Protein AF-A0A970YIA7-F1 (afdb_monomer)

Secondary structure (DSSP, 8-state):
-HHHHHHHHHHHHHHHHTT----HHHHHHHHHHHHHHHHHHHHTGGGS-STTHHHHHHHHHHHHHHHHHHHHHHHH-GGGHHHHHHHHHHHHHHHHHHHHHHH----TTHHHHHHHHHHHHHHHHHHHHHGGG-

Radius of gyration: 15.16 Å; Cα contacts (8 Å, |Δi|>4): 182; chains: 1; bounding box: 43×22×48 Å

Foldseek 3Di:
DVVLVVLVVVLVVVCVVVVVVDCVLLVVLLVVLLVVLQVLLCVFLVPQPDPCSVVSSVVSSSLSSQLSSLRSVCVVPVLSVLSNLLSVLQSVLVSLVRCCPRVVDDDPCSVVSSCVSNPSSVVSSVVSVVSVVD

Sequence (134 aa):
ALNHVAYWVAFLLLVPVLGLGRWVLPAFALLVWLAVGAYVWRITAGASGGPMRWPALVYTLLLAGTAGLGLGLALSVRALAPLALGGALFFVSDGLIAGRLFRGLHHPYLNDFIWLAYGPAQMLIVYGLTILLR

pLDDT: mean 93.18, std 6.24, range [64.75, 98.56]

Structure (mmCIF, N/CA/C/O backbone):
data_AF-A0A970YIA7-F1
#
_entry.id   AF-A0A970YIA7-F1
#
loop_
_atom_site.group_PDB
_atom_site.id
_atom_site.type_symbol
_atom_site.label_atom_id
_atom_site.label_alt_id
_atom_site.label_comp_id
_atom_site.label_asym_id
_atom_site.label_entity_id
_atom_site.label_seq_id
_atom_site.pdbx_PDB_ins_code
_atom_site.Cartn_x
_atom_site.Cartn_y
_atom_site.Cartn_z
_atom_site.occupancy
_atom_site.B_iso_or_equiv
_atom_site.auth_seq_id
_atom_site.auth_comp_id
_atom_site.auth_asym_id
_atom_site.auth_atom_id
_atom_site.pdbx_PDB_model_num
ATOM 1 N N . ALA A 1 1 ? -4.967 -11.614 2.505 1.00 66.62 1 ALA A N 1
ATOM 2 C CA . ALA A 1 1 ? -3.492 -11.687 2.649 1.00 66.62 1 ALA A CA 1
ATOM 3 C C . ALA A 1 1 ? -2.808 -12.386 1.468 1.00 66.62 1 ALA A C 1
ATOM 5 O O . ALA A 1 1 ? -1.928 -11.774 0.881 1.00 66.62 1 ALA A O 1
ATOM 6 N N . LEU A 1 2 ? -3.216 -13.607 1.083 1.00 79.00 2 LEU A N 1
ATOM 7 C CA . LEU A 1 2 ? -2.573 -14.380 -0.001 1.00 79.00 2 LEU A CA 1
ATOM 8 C C . LEU A 1 2 ? -2.426 -13.610 -1.327 1.00 79.00 2 LEU A C 1
ATOM 10 O O . LEU A 1 2 ? -1.344 -13.608 -1.903 1.00 79.00 2 LEU A O 1
ATOM 14 N N . ASN A 1 3 ? -3.458 -12.871 -1.749 1.00 80.06 3 ASN A N 1
ATOM 15 C CA . ASN A 1 3 ? -3.395 -12.064 -2.976 1.00 80.06 3 ASN A CA 1
ATOM 16 C C . ASN A 1 3 ? -2.267 -11.014 -2.943 1.00 80.06 3 ASN A C 1
ATOM 18 O O . ASN A 1 3 ? -1.590 -10.822 -3.944 1.00 80.06 3 ASN A O 1
ATOM 22 N N . HIS A 1 4 ? -2.001 -10.384 -1.792 1.00 83.69 4 HIS A N 1
ATOM 23 C CA . HIS A 1 4 ? -0.910 -9.407 -1.674 1.00 83.69 4 HIS A CA 1
ATOM 24 C C . HIS A 1 4 ? 0.459 -10.066 -1.732 1.00 83.69 4 HIS A C 1
ATOM 26 O O . HIS A 1 4 ? 1.365 -9.510 -2.337 1.00 83.69 4 HIS A O 1
ATOM 32 N N . VAL A 1 5 ? 0.607 -11.268 -1.175 1.00 88.88 5 VAL A N 1
ATOM 33 C CA . VAL A 1 5 ? 1.848 -12.034 -1.335 1.00 88.88 5 VAL A CA 1
ATOM 34 C C . VAL A 1 5 ? 2.083 -12.348 -2.814 1.00 88.88 5 VAL A C 1
ATOM 36 O O . VAL A 1 5 ? 3.186 -12.139 -3.307 1.00 88.88 5 VAL A O 1
ATOM 39 N N . ALA A 1 6 ? 1.042 -12.754 -3.547 1.00 88.81 6 ALA A N 1
ATOM 40 C CA . ALA A 1 6 ? 1.141 -12.978 -4.988 1.00 88.81 6 ALA A CA 1
ATOM 41 C C . ALA A 1 6 ? 1.529 -11.696 -5.751 1.00 88.81 6 ALA A C 1
ATOM 43 O O . ALA A 1 6 ? 2.411 -11.746 -6.607 1.00 88.81 6 ALA A O 1
ATOM 44 N N . TYR A 1 7 ? 0.944 -10.542 -5.407 1.00 88.62 7 TYR A N 1
ATOM 45 C CA . TYR A 1 7 ? 1.324 -9.255 -6.005 1.00 88.62 7 TYR A CA 1
ATOM 46 C C . TYR A 1 7 ? 2.773 -8.878 -5.708 1.00 88.62 7 TYR A C 1
ATOM 48 O O . TYR A 1 7 ? 3.490 -8.477 -6.618 1.00 88.62 7 TYR A O 1
ATOM 56 N N . TRP A 1 8 ? 3.232 -9.052 -4.468 1.00 91.62 8 TRP A N 1
ATOM 57 C CA . TRP A 1 8 ? 4.630 -8.827 -4.106 1.00 91.62 8 TRP A CA 1
ATOM 58 C C . TRP A 1 8 ? 5.563 -9.704 -4.933 1.00 91.62 8 TRP A C 1
ATOM 60 O O . TRP A 1 8 ? 6.502 -9.189 -5.527 1.00 91.62 8 TRP A O 1
ATOM 70 N N . VAL A 1 9 ? 5.290 -11.008 -5.019 1.00 90.75 9 VAL A N 1
ATOM 71 C CA . VAL A 1 9 ? 6.099 -11.931 -5.825 1.00 90.75 9 VAL A CA 1
ATOM 72 C C . VAL A 1 9 ? 6.132 -11.476 -7.284 1.00 90.75 9 VAL A C 1
ATOM 74 O O . VAL A 1 9 ? 7.215 -11.336 -7.843 1.00 90.75 9 VAL A O 1
ATOM 77 N N . ALA A 1 10 ? 4.981 -11.156 -7.882 1.00 89.06 10 ALA A N 1
ATOM 78 C CA . ALA A 1 10 ? 4.916 -10.666 -9.258 1.00 89.06 10 ALA A CA 1
ATOM 79 C C . ALA A 1 10 ? 5.730 -9.374 -9.458 1.00 89.06 10 ALA A C 1
ATOM 81 O O . ALA A 1 10 ? 6.510 -9.271 -10.402 1.00 89.06 10 ALA A O 1
ATOM 82 N N . PHE A 1 11 ? 5.602 -8.403 -8.553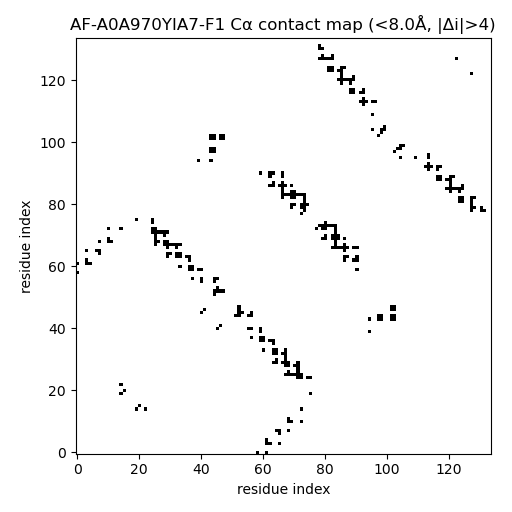 1.00 90.44 11 PHE A N 1
ATOM 83 C CA . PHE A 1 11 ? 6.311 -7.126 -8.641 1.00 90.44 11 PHE A CA 1
ATOM 84 C C . PHE A 1 11 ? 7.818 -7.289 -8.457 1.00 90.44 11 PHE A C 1
ATOM 86 O O . PHE A 1 11 ? 8.594 -6.642 -9.156 1.00 90.44 11 PHE A O 1
ATOM 93 N N . LEU A 1 12 ? 8.242 -8.179 -7.560 1.00 89.06 12 LEU A N 1
ATOM 94 C CA . LEU A 1 12 ? 9.655 -8.468 -7.347 1.00 89.06 12 LEU A CA 1
ATOM 95 C C . LEU A 1 12 ? 10.279 -9.175 -8.557 1.00 89.06 12 LEU A C 1
ATOM 97 O O . LEU A 1 12 ? 11.407 -8.859 -8.931 1.00 89.06 12 LEU A O 1
ATOM 101 N N . LEU A 1 13 ? 9.540 -10.083 -9.200 1.00 90.38 13 LEU A N 1
ATOM 102 C CA . LEU A 1 13 ? 9.984 -10.769 -10.416 1.00 90.38 13 LEU A CA 1
ATOM 103 C C . LEU A 1 13 ? 10.055 -9.836 -11.634 1.00 90.38 13 LEU A C 1
ATOM 105 O O . LEU A 1 13 ? 10.862 -10.074 -12.528 1.00 90.38 13 LEU A O 1
ATOM 109 N N . LEU A 1 14 ? 9.271 -8.754 -11.671 1.00 88.06 14 LEU A N 1
ATOM 110 C CA . LEU A 1 14 ? 9.308 -7.786 -12.774 1.00 88.06 14 LEU A CA 1
ATOM 111 C C . LEU A 1 14 ? 10.590 -6.965 -12.824 1.00 88.06 14 LEU A C 1
ATOM 113 O O . LEU A 1 14 ? 11.023 -6.588 -13.907 1.00 88.06 14 LEU A O 1
ATOM 117 N N . VAL A 1 15 ? 11.206 -6.670 -11.684 1.00 86.38 15 VAL A N 1
ATOM 118 C CA . VAL A 1 15 ? 12.387 -5.798 -11.642 1.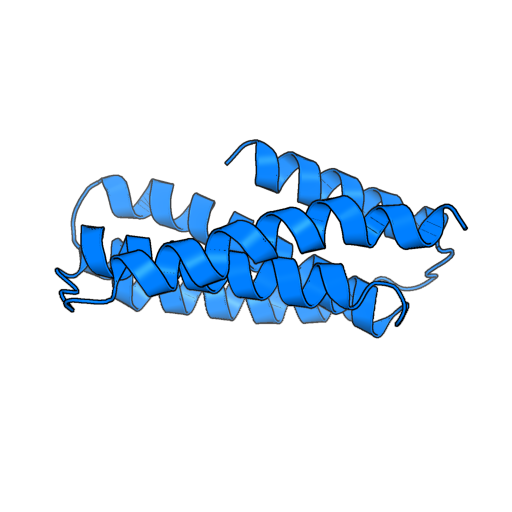00 86.38 15 VAL A CA 1
ATOM 119 C C . VAL A 1 15 ? 13.553 -6.321 -12.498 1.00 86.38 15 VAL A C 1
ATOM 121 O O . VAL A 1 15 ? 14.047 -5.545 -13.321 1.00 86.38 15 VAL A O 1
ATOM 124 N N . PRO A 1 16 ? 13.979 -7.599 -12.396 1.00 86.69 16 PRO A N 1
ATOM 125 C CA . PRO A 1 16 ? 14.996 -8.130 -13.302 1.00 86.69 16 PRO A CA 1
ATOM 126 C C . PRO A 1 16 ? 14.499 -8.248 -14.751 1.00 86.69 16 PRO A C 1
ATOM 128 O O . PRO A 1 16 ? 15.271 -7.976 -15.666 1.00 86.69 16 PRO A O 1
ATOM 131 N N . VAL A 1 17 ? 13.223 -8.593 -14.977 1.00 87.44 17 VAL A N 1
ATOM 132 C CA . VAL A 1 17 ? 12.636 -8.723 -16.330 1.00 87.44 17 VAL A CA 1
ATOM 133 C C . VAL A 1 17 ? 12.652 -7.393 -17.085 1.00 87.44 17 VAL A C 1
ATOM 135 O O . VAL A 1 17 ? 12.939 -7.355 -18.276 1.00 87.44 17 VAL A O 1
ATOM 138 N N . LEU A 1 18 ? 12.394 -6.291 -16.385 1.00 86.75 18 LEU A N 1
ATOM 139 C CA . LEU A 1 18 ? 12.396 -4.938 -16.938 1.00 86.75 18 LEU A CA 1
ATOM 140 C C . LEU A 1 18 ? 13.811 -4.350 -17.081 1.00 86.75 18 LEU A C 1
ATOM 142 O O . LEU A 1 18 ? 13.951 -3.183 -17.443 1.00 86.75 18 LEU A O 1
ATOM 146 N N . GLY A 1 19 ? 14.862 -5.117 -16.765 1.00 86.44 19 GLY A N 1
ATOM 147 C CA . GLY A 1 19 ? 16.247 -4.652 -16.841 1.00 86.44 19 GLY A CA 1
ATOM 148 C C . GLY A 1 19 ? 16.548 -3.487 -15.894 1.00 86.44 19 GLY A C 1
ATOM 149 O O . GLY A 1 19 ? 17.471 -2.709 -16.140 1.00 86.44 19 GLY A O 1
ATOM 150 N N . LEU A 1 20 ? 15.772 -3.333 -14.813 1.00 82.94 20 LEU A N 1
ATOM 151 C CA . LEU A 1 20 ? 15.966 -2.265 -13.837 1.00 82.94 20 LEU A CA 1
ATOM 152 C C . LEU A 1 20 ? 17.233 -2.563 -13.029 1.00 82.94 20 LEU A C 1
ATOM 154 O O . LEU A 1 20 ? 17.200 -3.215 -11.990 1.00 82.94 20 LEU A O 1
ATOM 158 N N . GLY A 1 21 ? 18.375 -2.071 -13.512 1.00 69.38 21 GLY A N 1
ATOM 159 C CA . GLY A 1 21 ? 19.696 -2.355 -12.942 1.00 69.38 21 GLY A CA 1
ATOM 160 C C . GLY A 1 21 ? 19.913 -1.863 -11.505 1.00 69.38 21 GLY A C 1
ATOM 161 O O . GLY A 1 21 ? 20.982 -2.097 -10.944 1.00 69.38 21 GLY A O 1
ATOM 162 N N . ARG A 1 22 ? 18.944 -1.161 -10.894 1.00 77.81 22 ARG A N 1
ATOM 163 C CA . ARG A 1 22 ? 19.018 -0.659 -9.514 1.00 77.81 22 ARG A CA 1
ATOM 164 C C . ARG A 1 22 ? 17.651 -0.672 -8.829 1.00 77.81 22 ARG A C 1
ATOM 166 O O . ARG A 1 22 ? 16.711 -0.028 -9.281 1.00 77.81 22 ARG A O 1
ATOM 1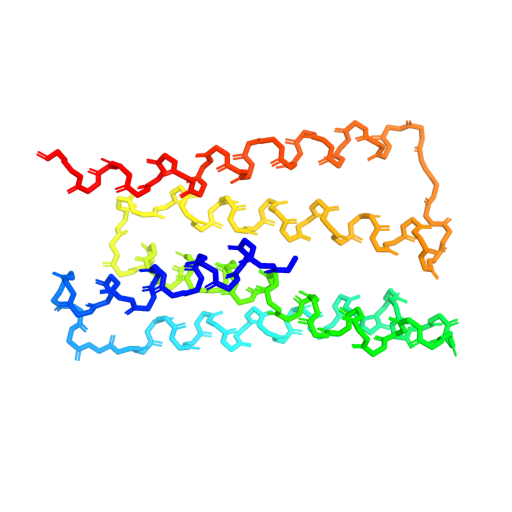73 N N . TRP A 1 23 ? 17.596 -1.294 -7.653 1.00 85.88 23 TRP A N 1
ATOM 174 C CA . TRP A 1 23 ? 16.417 -1.37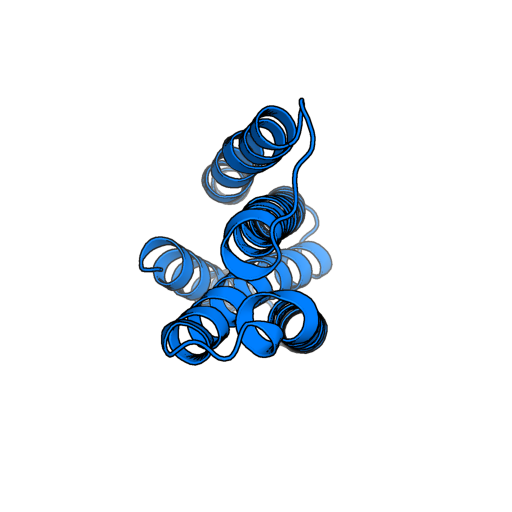5 -6.778 1.00 85.88 23 TRP A CA 1
ATOM 175 C C . TRP A 1 23 ? 16.119 -0.099 -5.979 1.00 85.88 23 TRP A C 1
ATOM 177 O O . TRP A 1 23 ? 15.259 -0.112 -5.105 1.00 85.88 23 TRP A O 1
ATOM 187 N N . VAL A 1 24 ? 16.812 1.009 -6.255 1.00 88.50 24 VAL A N 1
ATOM 188 C CA . VAL A 1 24 ? 16.762 2.215 -5.412 1.00 88.50 24 VAL A CA 1
ATOM 189 C C . VAL A 1 24 ? 15.345 2.788 -5.320 1.00 88.50 24 VAL A C 1
ATOM 191 O O . VAL A 1 24 ? 14.867 3.017 -4.212 1.00 88.50 24 VAL A O 1
ATOM 194 N N . LEU A 1 25 ? 14.653 2.972 -6.452 1.00 90.25 25 LEU A N 1
ATOM 195 C CA . LEU A 1 25 ? 13.295 3.533 -6.454 1.00 90.25 25 LEU A CA 1
ATOM 196 C C . LEU A 1 25 ? 12.265 2.570 -5.830 1.00 90.25 25 LEU A C 1
ATOM 198 O O . LEU A 1 25 ? 11.538 3.019 -4.942 1.00 90.25 25 LEU A O 1
ATOM 202 N N . PRO A 1 26 ? 12.223 1.263 -6.180 1.00 91.25 26 PRO A N 1
ATOM 203 C CA . PRO A 1 26 ? 11.361 0.306 -5.486 1.00 91.25 26 PRO A CA 1
ATOM 204 C C . PRO A 1 26 ? 11.615 0.182 -3.988 1.00 91.25 26 PRO A C 1
ATOM 206 O O . PRO A 1 26 ? 10.659 0.182 -3.217 1.00 91.25 26 PRO A O 1
ATOM 209 N N . ALA A 1 27 ? 12.874 0.127 -3.555 1.00 92.56 27 ALA A N 1
ATOM 210 C CA . ALA A 1 27 ? 13.208 0.028 -2.138 1.00 92.56 27 ALA A CA 1
ATOM 211 C C . ALA A 1 27 ? 12.808 1.295 -1.373 1.00 92.56 27 ALA A C 1
ATOM 213 O O . ALA A 1 27 ? 12.197 1.201 -0.310 1.00 92.56 27 ALA A O 1
ATOM 214 N N . PHE A 1 28 ? 13.098 2.479 -1.921 1.00 95.12 28 PHE A N 1
ATOM 215 C CA . PHE A 1 28 ? 12.715 3.744 -1.299 1.00 95.12 28 PHE A CA 1
ATOM 216 C C . PHE A 1 28 ? 11.192 3.884 -1.191 1.00 95.12 28 PHE A C 1
ATOM 218 O O . PHE A 1 28 ? 10.674 4.153 -0.108 1.00 95.12 28 PHE A O 1
ATOM 225 N N . ALA A 1 29 ? 10.464 3.635 -2.284 1.00 96.31 29 ALA A N 1
ATOM 226 C CA . ALA A 1 29 ? 9.005 3.692 -2.292 1.00 96.31 29 ALA A CA 1
ATOM 227 C C . ALA A 1 29 ? 8.384 2.664 -1.331 1.00 96.31 29 ALA A C 1
ATOM 229 O O . ALA A 1 29 ? 7.437 2.993 -0.617 1.00 96.31 29 ALA A O 1
ATOM 230 N N . LEU A 1 30 ? 8.944 1.452 -1.258 1.00 96.50 30 LEU A N 1
ATOM 231 C CA . LEU A 1 30 ? 8.542 0.435 -0.290 1.00 96.50 30 LEU A CA 1
ATOM 232 C C . LEU A 1 30 ? 8.724 0.930 1.148 1.00 96.50 30 LEU A C 1
ATOM 234 O O . LEU A 1 30 ? 7.777 0.862 1.921 1.00 96.50 30 LEU A O 1
ATOM 238 N N . LEU A 1 31 ? 9.894 1.462 1.509 1.00 97.88 31 LEU A N 1
ATOM 239 C CA . LEU A 1 31 ? 10.156 1.957 2.866 1.00 97.88 31 LEU A CA 1
ATOM 240 C C . LEU A 1 31 ? 9.205 3.091 3.265 1.00 97.88 31 LEU A C 1
ATOM 242 O O . LEU A 1 31 ? 8.652 3.064 4.365 1.00 97.88 31 LEU A O 1
ATOM 246 N N . VAL A 1 32 ? 8.974 4.051 2.363 1.00 98.19 32 VAL A N 1
ATOM 247 C CA . VAL A 1 32 ? 8.017 5.145 2.584 1.00 98.19 32 VAL A CA 1
ATOM 248 C C . VAL A 1 32 ? 6.625 4.583 2.849 1.00 98.19 32 VAL A C 1
ATOM 250 O O . VAL A 1 32 ? 5.988 4.939 3.839 1.00 98.19 32 VAL A O 1
ATOM 253 N N . TRP A 1 33 ? 6.158 3.659 2.011 1.00 98.44 33 TRP A N 1
ATOM 254 C CA . TRP A 1 33 ? 4.839 3.072 2.194 1.00 98.44 33 TRP A CA 1
ATOM 255 C C . 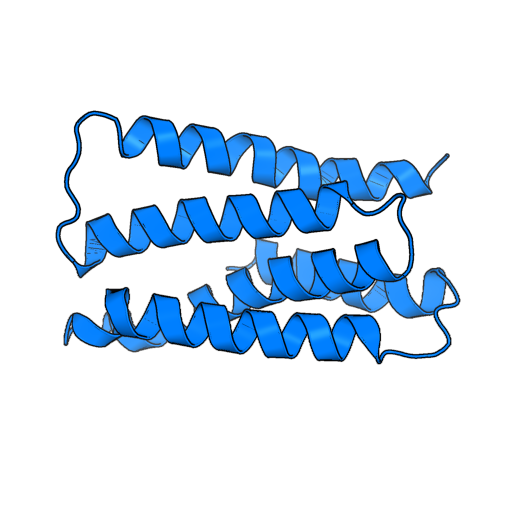TRP A 1 33 ? 4.744 2.192 3.437 1.00 98.44 33 TRP A C 1
ATOM 257 O O . TRP A 1 33 ? 3.732 2.261 4.123 1.00 98.44 33 TRP A O 1
ATOM 267 N N . LEU A 1 34 ? 5.774 1.427 3.803 1.00 98.38 34 LEU A N 1
ATOM 268 C CA . LEU A 1 34 ? 5.782 0.676 5.063 1.00 98.38 34 LEU A CA 1
ATOM 269 C C . LEU A 1 34 ? 5.648 1.610 6.272 1.00 98.38 34 LEU A C 1
ATOM 271 O O . LEU A 1 34 ? 4.912 1.283 7.203 1.00 98.38 34 LEU A O 1
ATOM 275 N N . ALA A 1 35 ? 6.279 2.789 6.243 1.00 98.50 35 ALA A N 1
ATOM 276 C CA . ALA A 1 35 ? 6.098 3.805 7.277 1.00 98.50 35 ALA A CA 1
ATOM 277 C C . ALA A 1 35 ? 4.655 4.344 7.305 1.00 98.50 35 ALA A C 1
ATOM 279 O O . ALA A 1 35 ? 4.058 4.441 8.379 1.00 98.50 35 ALA A O 1
ATOM 280 N N . VAL A 1 36 ? 4.057 4.616 6.139 1.00 98.56 36 VAL A N 1
ATOM 281 C CA . VAL A 1 36 ? 2.637 5.000 6.020 1.00 98.56 36 VAL A CA 1
ATOM 282 C C . VAL A 1 36 ? 1.718 3.897 6.561 1.00 98.56 36 VAL A C 1
ATOM 284 O O . VAL A 1 36 ? 0.803 4.175 7.333 1.00 98.56 36 VAL A O 1
ATOM 287 N N . GLY A 1 37 ? 1.983 2.636 6.223 1.00 98.31 37 GLY A N 1
ATOM 288 C CA . GLY A 1 37 ? 1.248 1.473 6.714 1.00 98.31 37 GLY A CA 1
ATOM 289 C C . GLY A 1 37 ? 1.343 1.317 8.226 1.00 98.31 37 GLY A C 1
ATOM 290 O O . GLY A 1 37 ? 0.322 1.146 8.891 1.00 98.31 37 GLY A O 1
ATOM 291 N N . ALA A 1 38 ? 2.545 1.443 8.789 1.00 98.38 38 ALA A N 1
ATOM 292 C CA . ALA A 1 38 ? 2.761 1.421 10.232 1.00 98.38 38 ALA A CA 1
ATOM 293 C C . ALA A 1 38 ? 2.015 2.565 10.937 1.00 98.38 38 ALA A C 1
ATOM 295 O O . ALA A 1 38 ? 1.417 2.352 11.994 1.00 98.38 38 ALA A O 1
ATOM 296 N N . TYR A 1 39 ? 1.994 3.760 10.338 1.00 98.38 39 TYR A N 1
ATOM 297 C CA . TYR A 1 39 ? 1.236 4.898 10.851 1.00 98.38 39 TYR A CA 1
ATOM 298 C C . TYR A 1 39 ? -0.275 4.630 10.843 1.00 98.38 39 TYR A C 1
ATOM 300 O O . TYR A 1 39 ? -0.916 4.741 11.890 1.00 98.38 39 TYR A O 1
ATOM 308 N N . VAL A 1 40 ? -0.838 4.198 9.708 1.00 98.12 40 VAL A N 1
ATOM 309 C CA . VAL A 1 40 ? -2.268 3.859 9.586 1.00 98.12 40 VAL A CA 1
ATOM 310 C C . VAL A 1 40 ? -2.656 2.745 10.550 1.00 98.12 40 VAL A C 1
ATOM 312 O O . VAL A 1 40 ? -3.674 2.848 11.236 1.00 98.12 40 VAL A O 1
ATOM 315 N N . TRP A 1 41 ? -1.833 1.702 10.671 1.00 98.19 41 TRP A N 1
ATOM 316 C CA . TRP A 1 41 ? -2.038 0.648 11.658 1.00 98.19 41 TRP A CA 1
ATOM 317 C C . TRP A 1 41 ? -2.085 1.213 13.080 1.00 98.19 41 TRP A C 1
ATOM 319 O O . TRP A 1 41 ? -3.009 0.898 13.833 1.00 98.19 41 TRP A O 1
ATOM 329 N N . ARG A 1 42 ? -1.126 2.071 13.451 1.00 97.69 42 ARG A N 1
ATOM 330 C CA . ARG A 1 42 ? -1.027 2.631 14.803 1.00 97.69 42 ARG A CA 1
ATOM 331 C C . ARG A 1 42 ? -2.275 3.416 15.193 1.00 97.69 42 ARG A C 1
ATOM 333 O O . ARG A 1 42 ? -2.739 3.258 16.319 1.00 97.69 42 ARG A O 1
ATOM 340 N N . ILE A 1 43 ? -2.828 4.217 14.283 1.00 96.81 43 ILE A N 1
ATOM 341 C CA . ILE A 1 43 ? -4.034 5.018 14.550 1.00 96.81 43 ILE A CA 1
ATOM 342 C C . ILE A 1 43 ? -5.343 4.214 14.442 1.00 96.81 43 ILE A C 1
ATOM 344 O O . ILE A 1 43 ? -6.383 4.684 14.899 1.00 96.81 43 ILE A O 1
ATOM 348 N N . THR A 1 44 ? -5.306 3.005 13.868 1.00 96.50 44 THR A N 1
ATOM 349 C CA . THR A 1 44 ? -6.468 2.111 13.731 1.00 96.50 44 THR A CA 1
ATOM 350 C C . THR A 1 44 ? -6.365 0.906 14.672 1.00 96.50 44 THR A C 1
ATOM 352 O O . THR A 1 44 ? -6.641 1.021 15.868 1.00 96.50 44 THR A O 1
ATOM 355 N N . ALA A 1 45 ? -5.957 -0.255 14.159 1.00 96.25 45 ALA A N 1
ATOM 356 C CA . ALA A 1 45 ? -5.912 -1.517 14.888 1.00 96.25 45 ALA A CA 1
ATOM 357 C C . ALA A 1 45 ? -4.935 -1.487 16.073 1.00 96.25 45 ALA A C 1
ATOM 359 O O . ALA A 1 45 ? -5.236 -2.043 17.130 1.00 96.25 45 ALA A O 1
ATOM 360 N N . GLY A 1 46 ? -3.800 -0.794 15.946 1.00 94.50 46 GLY A N 1
ATOM 361 C CA . GLY A 1 46 ? -2.811 -0.632 17.014 1.00 94.50 46 GLY A CA 1
ATOM 362 C C . GLY A 1 46 ? -3.363 0.083 18.251 1.00 94.50 46 GLY A C 1
ATOM 363 O O . GLY A 1 46 ? -2.937 -0.212 19.367 1.00 94.50 46 GLY A O 1
ATOM 364 N N . ALA A 1 47 ? -4.359 0.955 18.071 1.00 92.62 47 ALA A N 1
ATOM 365 C CA . ALA A 1 47 ? -5.035 1.681 19.143 1.00 92.62 47 ALA A CA 1
ATOM 366 C C . ALA A 1 47 ? -6.246 0.934 19.742 1.00 92.62 47 ALA A C 1
ATOM 368 O O . ALA A 1 47 ? -6.869 1.445 20.669 1.00 92.62 47 ALA A O 1
ATOM 369 N N . SER A 1 48 ? -6.610 -0.247 19.226 1.00 90.44 48 SER A N 1
ATOM 370 C CA . SER A 1 48 ? -7.822 -0.980 19.646 1.00 90.44 48 SER A CA 1
ATOM 371 C C . SER A 1 48 ? -7.660 -1.834 20.910 1.00 90.44 48 SER A C 1
ATOM 373 O O . SER A 1 48 ? -8.647 -2.324 21.446 1.00 90.44 48 SER A O 1
ATOM 375 N N . GLY A 1 49 ? -6.427 -2.069 21.378 1.00 87.06 49 GLY A N 1
ATOM 376 C CA . GLY A 1 49 ? -6.131 -2.904 22.555 1.00 87.06 49 GLY A CA 1
ATOM 377 C C . GLY A 1 49 ? -6.377 -4.416 22.387 1.00 87.06 49 GLY A C 1
ATOM 378 O O . GLY A 1 49 ? -5.833 -5.199 23.162 1.00 87.06 49 GLY A O 1
ATOM 379 N N . GLY A 1 50 ? -7.131 -4.844 21.369 1.00 90.25 50 GLY A N 1
ATOM 380 C CA . GLY A 1 50 ? -7.512 -6.242 21.151 1.00 90.25 50 GLY A CA 1
ATOM 381 C C . GLY A 1 50 ? -6.419 -7.124 20.521 1.00 90.25 50 GLY A C 1
ATOM 382 O O . GLY A 1 50 ? -5.477 -6.620 19.902 1.00 90.25 50 GLY A O 1
ATOM 383 N N . PRO A 1 51 ? -6.557 -8.463 20.605 1.00 91.94 51 PRO A N 1
ATOM 384 C CA . PRO A 1 51 ? -5.569 -9.417 20.084 1.00 91.94 51 PRO A CA 1
ATOM 385 C C . PRO A 1 51 ? -5.383 -9.323 18.562 1.00 91.94 51 PRO A C 1
ATOM 387 O O . PRO A 1 51 ? -4.292 -9.572 18.051 1.00 91.94 51 PRO A O 1
ATOM 390 N N . MET A 1 52 ? -6.414 -8.872 17.839 1.00 94.25 52 MET A N 1
ATOM 391 C CA . MET A 1 52 ? -6.371 -8.668 16.386 1.00 94.25 52 MET A CA 1
ATOM 392 C C . MET A 1 52 ? -5.425 -7.546 15.937 1.00 94.25 52 MET A C 1
ATOM 394 O O . MET A 1 52 ? -5.135 -7.443 14.745 1.00 94.25 52 MET A O 1
ATOM 398 N N . ARG A 1 53 ? -4.869 -6.745 16.860 1.00 94.62 53 ARG A N 1
ATOM 399 C CA . ARG A 1 53 ? -3.914 -5.680 16.519 1.00 94.62 53 ARG A CA 1
ATOM 400 C C . ARG A 1 53 ?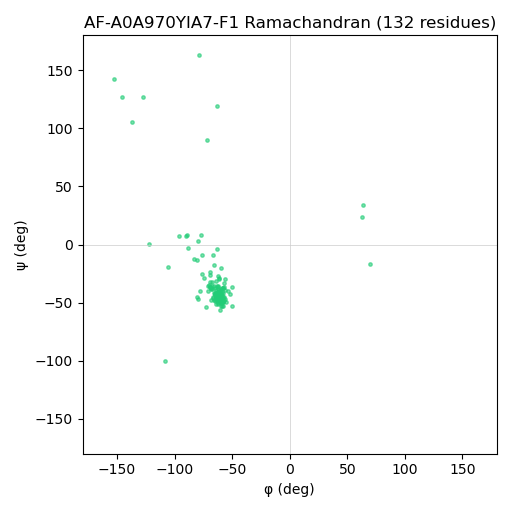 -2.672 -6.196 15.792 1.00 94.62 53 ARG A C 1
ATOM 402 O O . ARG A 1 53 ? -2.188 -5.523 14.890 1.00 94.62 53 ARG A O 1
ATOM 409 N N . TRP A 1 54 ? -2.152 -7.368 16.155 1.00 95.38 54 TRP A N 1
ATOM 410 C CA . TRP A 1 54 ? -0.904 -7.881 15.580 1.00 95.38 54 TRP A CA 1
ATOM 411 C C . TRP A 1 54 ? -1.100 -8.513 14.197 1.00 95.38 54 TRP A C 1
ATOM 413 O O . TRP A 1 54 ? -0.369 -8.132 13.283 1.00 95.38 54 TRP A O 1
ATOM 423 N N . PRO A 1 55 ? -2.109 -9.380 13.973 1.00 95.88 55 PRO A N 1
ATOM 424 C CA . PRO A 1 55 ? -2.455 -9.810 12.618 1.00 95.88 55 PRO A CA 1
ATOM 425 C C . PRO A 1 55 ? -2.770 -8.634 11.685 1.00 95.88 55 PRO A C 1
ATOM 427 O O . PRO A 1 55 ? -2.334 -8.629 10.534 1.00 95.88 55 PRO A O 1
ATOM 430 N N . ALA A 1 56 ? -3.458 -7.604 12.194 1.00 96.00 56 ALA A N 1
ATOM 431 C CA . ALA A 1 56 ? -3.729 -6.393 11.429 1.00 96.00 56 ALA A CA 1
ATOM 432 C C . ALA A 1 56 ? -2.445 -5.648 11.035 1.00 96.00 56 ALA A C 1
ATOM 434 O O . ALA A 1 56 ? -2.384 -5.147 9.923 1.00 96.00 56 ALA A O 1
ATOM 435 N N . LEU A 1 57 ? -1.401 -5.617 11.877 1.00 96.81 57 LEU A N 1
ATOM 436 C CA . LEU A 1 57 ? -0.110 -5.018 11.506 1.00 96.81 57 LEU A CA 1
ATOM 437 C C . LEU A 1 57 ? 0.485 -5.712 10.283 1.00 96.81 57 LEU A C 1
ATOM 439 O O . LEU A 1 57 ? 0.808 -5.053 9.299 1.00 96.81 57 LEU A O 1
ATOM 443 N N . VAL A 1 58 ? 0.605 -7.041 10.339 1.00 96.62 58 VAL A N 1
ATOM 444 C CA . VAL A 1 58 ? 1.174 -7.835 9.240 1.00 96.62 58 VAL A CA 1
ATOM 445 C C . VAL A 1 58 ? 0.389 -7.586 7.955 1.00 96.62 58 VAL A C 1
ATOM 447 O O . VAL A 1 58 ? 0.974 -7.326 6.905 1.00 96.62 58 VAL A O 1
ATOM 450 N N . TYR A 1 59 ? -0.939 -7.601 8.047 1.00 96.25 59 TYR A N 1
ATOM 451 C CA . TYR A 1 59 ? -1.800 -7.345 6.903 1.00 96.25 59 TYR A CA 1
ATOM 452 C C . TYR A 1 59 ? -1.641 -5.921 6.348 1.00 96.25 59 TYR A C 1
ATOM 454 O O . TYR A 1 59 ? -1.422 -5.760 5.149 1.00 96.25 59 TYR A O 1
ATOM 462 N N . THR A 1 60 ? -1.659 -4.893 7.199 1.00 97.50 60 THR A N 1
ATOM 463 C CA . THR A 1 60 ? -1.487 -3.494 6.782 1.00 97.50 60 THR A CA 1
ATOM 464 C C . THR A 1 60 ? -0.121 -3.246 6.143 1.00 97.50 60 THR A C 1
ATOM 466 O O . THR A 1 60 ? -0.036 -2.495 5.173 1.00 97.50 60 THR A O 1
ATOM 469 N N . LEU A 1 61 ? 0.946 -3.893 6.619 1.00 97.62 61 LEU A N 1
ATOM 470 C CA . LEU A 1 61 ? 2.269 -3.790 5.996 1.00 97.62 61 LEU A CA 1
ATOM 471 C C . LEU A 1 61 ? 2.326 -4.483 4.626 1.00 97.62 61 LEU A C 1
ATOM 473 O O . LEU A 1 61 ? 2.947 -3.951 3.707 1.00 97.62 61 LEU A O 1
ATOM 477 N N . LEU A 1 62 ? 1.641 -5.618 4.447 1.00 96.56 62 LEU A N 1
ATOM 478 C CA . LEU A 1 62 ? 1.515 -6.268 3.134 1.00 96.56 62 LEU A CA 1
ATOM 479 C C . LEU A 1 62 ? 0.754 -5.389 2.131 1.00 96.56 62 LEU A C 1
ATOM 481 O O . LEU A 1 62 ? 1.177 -5.256 0.976 1.00 96.56 62 LEU A O 1
ATOM 485 N N . LEU A 1 63 ? -0.340 -4.761 2.573 1.00 96.94 63 LEU A N 1
ATOM 486 C CA . LEU A 1 63 ? -1.095 -3.788 1.781 1.00 96.94 63 LEU A CA 1
ATOM 487 C C . LEU A 1 63 ? -0.211 -2.610 1.377 1.00 96.94 63 LEU A C 1
ATOM 489 O O . LEU A 1 63 ? -0.078 -2.304 0.192 1.00 96.94 63 LEU A O 1
ATOM 493 N N . ALA A 1 64 ? 0.446 -1.997 2.359 1.00 98.06 64 ALA A N 1
ATOM 494 C CA . ALA A 1 64 ? 1.307 -0.850 2.141 1.00 98.06 64 ALA A CA 1
ATOM 495 C C . ALA A 1 64 ? 2.457 -1.178 1.187 1.00 98.06 64 ALA A C 1
ATOM 497 O O . ALA A 1 64 ? 2.713 -0.429 0.251 1.00 98.06 64 ALA A O 1
ATOM 498 N N . GLY A 1 65 ? 3.112 -2.328 1.345 1.00 97.19 65 GLY A N 1
ATOM 499 C CA . GLY A 1 65 ? 4.175 -2.704 0.421 1.00 97.19 65 GLY A CA 1
ATOM 500 C C . GLY A 1 65 ? 3.683 -3.053 -0.983 1.00 97.19 65 GLY A C 1
ATOM 501 O O . GLY A 1 65 ? 4.435 -2.849 -1.928 1.00 97.19 65 GLY A O 1
ATOM 502 N N . THR A 1 66 ? 2.416 -3.452 -1.164 1.00 96.31 66 THR A N 1
ATOM 503 C CA . THR A 1 66 ? 1.824 -3.556 -2.513 1.00 96.31 66 THR A CA 1
ATOM 504 C C . THR A 1 66 ? 1.795 -2.176 -3.181 1.00 96.31 66 THR A C 1
ATOM 506 O O . THR A 1 66 ? 2.232 -2.033 -4.322 1.00 96.31 66 THR A O 1
ATOM 509 N N . ALA A 1 67 ? 1.349 -1.144 -2.457 1.00 97.88 67 ALA A N 1
ATOM 510 C CA . ALA A 1 67 ? 1.358 0.238 -2.938 1.00 97.88 67 ALA A CA 1
ATOM 511 C C . ALA A 1 67 ? 2.785 0.773 -3.164 1.00 97.88 67 ALA A C 1
ATOM 513 O O . ALA A 1 67 ? 3.054 1.395 -4.191 1.00 97.88 67 ALA A O 1
ATOM 514 N N . GLY A 1 68 ? 3.715 0.475 -2.254 1.00 97.56 68 GLY A N 1
ATOM 515 C CA . GLY A 1 68 ? 5.112 0.899 -2.342 1.00 97.56 68 GLY A CA 1
ATOM 516 C C . GLY A 1 68 ? 5.871 0.284 -3.509 1.00 97.56 68 GLY A C 1
ATOM 517 O O . GLY A 1 68 ? 6.505 1.009 -4.273 1.00 97.56 68 GLY A O 1
ATOM 518 N N . LEU A 1 69 ? 5.766 -1.030 -3.699 1.00 96.06 69 LEU A N 1
ATOM 519 C CA . LEU A 1 69 ? 6.368 -1.710 -4.845 1.00 96.06 69 LEU A CA 1
ATOM 520 C C . LEU A 1 69 ? 5.729 -1.252 -6.161 1.00 96.06 69 LEU A C 1
ATOM 522 O O . LEU A 1 69 ? 6.455 -0.969 -7.112 1.00 96.06 69 LEU A O 1
ATOM 526 N N . GLY A 1 70 ? 4.400 -1.105 -6.206 1.00 96.19 70 GLY A N 1
ATOM 527 C CA . GLY A 1 70 ? 3.696 -0.580 -7.378 1.00 96.19 70 GLY A CA 1
ATOM 528 C C . GLY A 1 70 ? 4.157 0.831 -7.754 1.00 96.19 70 GLY A C 1
ATOM 529 O O . GLY A 1 70 ? 4.461 1.091 -8.916 1.00 96.19 70 GLY A O 1
ATOM 530 N N . LEU A 1 71 ? 4.284 1.730 -6.772 1.00 97.31 71 LEU A N 1
ATOM 531 C CA . LEU A 1 71 ? 4.814 3.081 -6.978 1.00 97.31 71 LEU A CA 1
ATOM 532 C C . LEU A 1 71 ? 6.270 3.056 -7.439 1.00 97.31 71 LEU A C 1
ATOM 534 O O . LEU A 1 71 ? 6.620 3.733 -8.399 1.00 97.31 71 LEU A O 1
ATOM 538 N N . GLY A 1 72 ? 7.110 2.255 -6.793 1.00 96.06 72 GLY A N 1
ATOM 539 C CA . GLY A 1 72 ? 8.504 2.084 -7.174 1.00 96.06 72 GLY A CA 1
ATOM 540 C C . GLY A 1 72 ? 8.682 1.643 -8.624 1.00 96.06 72 GLY A C 1
ATOM 541 O O . GLY A 1 72 ? 9.458 2.244 -9.364 1.00 96.06 72 GLY A O 1
ATOM 542 N N . LEU A 1 73 ? 7.911 0.638 -9.039 1.00 94.19 73 LEU A N 1
ATOM 543 C CA . LEU A 1 73 ? 7.865 0.162 -10.419 1.00 94.19 73 LEU A CA 1
ATOM 544 C C . LEU A 1 73 ? 7.351 1.236 -11.382 1.00 94.19 73 LEU A C 1
ATOM 546 O O . LEU A 1 73 ? 7.932 1.404 -12.447 1.00 94.19 73 LEU A O 1
ATOM 550 N N . ALA A 1 74 ? 6.317 1.995 -11.014 1.00 95.62 74 ALA A N 1
ATOM 551 C CA . ALA A 1 74 ? 5.788 3.082 -11.839 1.00 95.62 74 ALA A CA 1
ATOM 552 C C . ALA A 1 74 ? 6.776 4.247 -12.014 1.00 95.62 74 ALA A C 1
ATOM 554 O O . ALA A 1 74 ? 6.839 4.853 -13.086 1.00 95.62 74 ALA A O 1
ATOM 555 N N . LEU A 1 75 ? 7.565 4.554 -10.979 1.00 95.44 75 LEU A N 1
ATOM 556 C CA . LEU A 1 75 ? 8.637 5.551 -11.048 1.00 95.44 75 LEU A CA 1
ATOM 557 C C . LEU A 1 75 ? 9.776 5.091 -11.965 1.00 95.44 75 LEU A C 1
ATOM 559 O O . LEU A 1 75 ? 10.401 5.921 -12.622 1.00 95.44 75 LEU A O 1
ATOM 563 N N . SER A 1 76 ? 10.031 3.784 -12.029 1.00 93.31 76 SER A N 1
ATOM 564 C CA . SER A 1 76 ? 11.002 3.190 -12.948 1.00 93.31 76 SER A CA 1
ATOM 565 C C . SER A 1 76 ? 10.470 3.058 -14.381 1.00 93.31 76 SER A C 1
ATOM 567 O O . SER A 1 76 ? 11.203 3.313 -15.332 1.00 93.31 76 SER A O 1
ATOM 569 N N . VAL A 1 77 ? 9.202 2.680 -14.548 1.00 93.00 77 VAL A N 1
ATOM 570 C CA . VAL A 1 77 ? 8.540 2.444 -15.836 1.00 93.00 77 VAL A CA 1
ATOM 571 C C . VAL A 1 77 ? 7.141 3.051 -15.796 1.00 93.00 77 VAL A C 1
ATOM 573 O O . VAL A 1 77 ? 6.214 2.485 -15.219 1.00 93.00 77 VAL A O 1
ATOM 576 N N . ARG A 1 78 ? 6.956 4.193 -16.471 1.00 93.44 78 ARG A N 1
ATOM 577 C CA . ARG A 1 78 ? 5.700 4.972 -16.428 1.00 93.44 78 ARG A CA 1
ATOM 578 C C . ARG A 1 78 ? 4.453 4.182 -16.840 1.00 93.44 78 ARG A C 1
ATOM 580 O O . ARG A 1 78 ? 3.372 4.465 -16.333 1.00 93.44 78 ARG A O 1
ATOM 587 N N . ALA A 1 79 ? 4.597 3.188 -17.719 1.00 93.88 79 ALA A N 1
ATOM 588 C CA . ALA A 1 79 ? 3.498 2.311 -18.136 1.00 93.88 79 ALA A CA 1
ATOM 589 C C . ALA A 1 79 ? 2.864 1.536 -16.962 1.00 93.88 79 ALA A C 1
ATOM 591 O O . ALA A 1 79 ? 1.712 1.123 -17.049 1.00 93.88 79 ALA A O 1
ATOM 592 N N . LEU A 1 80 ? 3.588 1.395 -15.845 1.00 94.88 80 LEU A N 1
ATOM 593 C CA . LEU A 1 80 ? 3.135 0.727 -14.625 1.00 94.88 80 LEU A CA 1
ATOM 594 C C . LEU A 1 80 ? 2.427 1.662 -13.634 1.00 94.88 80 LEU A C 1
ATOM 596 O O . LEU A 1 80 ? 2.093 1.234 -12.532 1.00 94.88 80 LEU A O 1
ATOM 600 N N . ALA A 1 81 ? 2.128 2.910 -14.011 1.00 96.50 81 ALA A N 1
ATOM 601 C CA . ALA A 1 81 ? 1.319 3.822 -13.196 1.00 96.50 81 ALA A CA 1
ATOM 602 C C . ALA A 1 81 ? -0.014 3.220 -12.690 1.00 96.50 81 ALA A C 1
ATOM 604 O O . ALA A 1 81 ? -0.360 3.476 -11.532 1.00 96.50 81 ALA A O 1
ATOM 605 N N . PRO A 1 82 ? -0.738 2.376 -13.460 1.00 96.69 82 PRO A N 1
ATOM 606 C CA . PRO A 1 82 ? -1.923 1.689 -12.949 1.00 96.69 82 PRO A CA 1
ATOM 607 C C . PRO A 1 82 ? -1.650 0.833 -11.704 1.00 96.69 82 PRO A C 1
ATOM 609 O O . PRO A 1 82 ? -2.469 0.837 -10.792 1.00 96.69 82 PRO A O 1
ATOM 612 N N . LEU A 1 83 ? -0.489 0.173 -11.596 1.00 95.25 83 LEU A N 1
ATOM 613 C CA . LEU A 1 83 ? -0.133 -0.610 -10.403 1.00 95.25 83 LEU A CA 1
ATOM 614 C C . LEU A 1 83 ? -0.012 0.264 -9.157 1.00 95.25 83 LEU A C 1
ATOM 616 O O . LEU A 1 83 ? -0.502 -0.106 -8.092 1.00 95.25 83 LEU A O 1
ATOM 620 N N . ALA A 1 84 ? 0.635 1.423 -9.294 1.00 96.94 84 ALA A N 1
ATOM 621 C CA . ALA A 1 84 ? 0.803 2.375 -8.203 1.00 96.94 84 ALA A CA 1
ATOM 622 C C . ALA A 1 84 ? -0.551 2.898 -7.711 1.00 96.94 84 ALA A C 1
ATOM 624 O O . ALA A 1 84 ? -0.827 2.878 -6.510 1.00 96.94 84 ALA A O 1
ATOM 625 N N . LEU A 1 85 ? -1.415 3.312 -8.645 1.00 98.19 85 LEU A N 1
ATOM 626 C CA . LEU 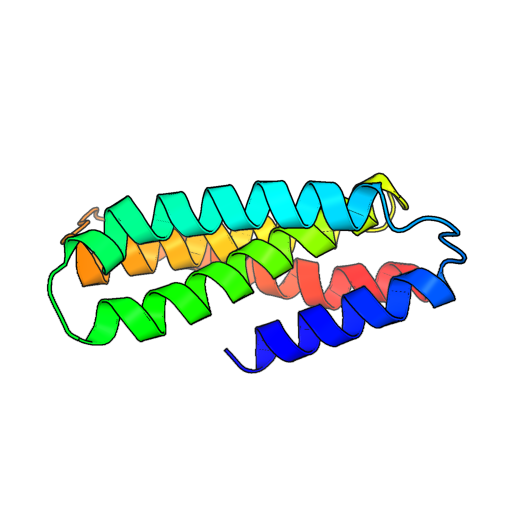A 1 85 ? -2.758 3.787 -8.324 1.00 98.19 85 LEU A CA 1
ATOM 627 C C . LEU A 1 85 ? -3.607 2.674 -7.702 1.00 98.19 85 LEU A C 1
ATOM 629 O O . LEU A 1 85 ? -4.256 2.897 -6.683 1.00 98.19 85 LEU A O 1
ATOM 633 N N . GLY A 1 86 ? -3.564 1.471 -8.273 1.00 97.62 86 GLY A N 1
ATOM 634 C CA . GLY A 1 86 ? -4.304 0.324 -7.768 1.00 97.62 86 GLY A CA 1
ATOM 635 C C . GLY A 1 86 ? -3.876 -0.064 -6.354 1.00 97.62 86 GLY A C 1
ATOM 636 O O . GLY A 1 86 ? -4.722 -0.219 -5.478 1.00 97.62 86 GLY A O 1
ATOM 637 N N . GLY A 1 87 ? -2.569 -0.133 -6.089 1.00 97.44 87 GLY A N 1
ATOM 638 C CA . GLY A 1 87 ? -2.042 -0.394 -4.749 1.00 97.44 87 GLY A CA 1
ATOM 639 C C . GLY A 1 87 ? -2.453 0.673 -3.729 1.00 97.44 87 GLY A C 1
ATOM 640 O O . GLY A 1 87 ? -2.884 0.330 -2.628 1.00 97.44 87 GLY A O 1
ATOM 641 N N . ALA A 1 88 ? -2.384 1.956 -4.100 1.00 98.19 88 ALA A N 1
ATOM 642 C CA . ALA A 1 88 ? -2.797 3.057 -3.231 1.00 98.19 88 ALA A CA 1
ATOM 643 C C . ALA A 1 88 ? -4.303 3.022 -2.918 1.00 98.19 88 ALA A C 1
ATOM 645 O O . ALA A 1 88 ? -4.689 3.144 -1.756 1.00 98.19 88 ALA A O 1
ATOM 646 N N . LEU A 1 89 ? -5.155 2.801 -3.925 1.00 98.38 89 LEU A N 1
ATOM 647 C CA . LEU A 1 89 ? -6.604 2.676 -3.739 1.00 98.38 89 LEU A CA 1
ATOM 648 C C . LEU A 1 89 ? -6.962 1.475 -2.857 1.00 98.38 89 LEU A C 1
ATOM 650 O O . LEU A 1 89 ? -7.812 1.601 -1.976 1.00 98.38 89 LEU A O 1
ATOM 654 N N . PHE A 1 90 ? -6.279 0.339 -3.033 1.00 97.62 90 PHE A N 1
ATOM 655 C CA . PHE A 1 90 ? -6.484 -0.833 -2.180 1.00 97.62 90 PHE A CA 1
ATOM 656 C C . PHE A 1 90 ? -6.149 -0.498 -0.723 1.00 97.62 90 PHE A C 1
ATOM 658 O O . PHE A 1 90 ? -6.940 -0.758 0.181 1.00 97.62 90 PHE A O 1
ATOM 665 N N . PHE A 1 91 ? -4.995 0.133 -0.491 1.00 98.31 91 PHE A N 1
ATOM 666 C CA . PHE A 1 91 ? -4.581 0.540 0.848 1.00 98.31 91 PHE A CA 1
ATOM 667 C C . PHE A 1 91 ? -5.589 1.498 1.502 1.00 98.31 91 PHE A C 1
ATOM 669 O O . PHE A 1 91 ? -5.894 1.347 2.684 1.00 98.31 91 PHE A O 1
ATOM 676 N N . VAL A 1 92 ? -6.141 2.452 0.744 1.00 98.25 92 VAL A N 1
ATOM 677 C CA . VAL A 1 92 ? -7.178 3.372 1.238 1.00 98.25 92 VAL A CA 1
ATOM 678 C C . VAL A 1 92 ? -8.463 2.623 1.594 1.00 98.25 92 VAL A C 1
ATOM 680 O O . VAL A 1 92 ? -8.974 2.813 2.697 1.00 98.25 92 VAL A O 1
ATOM 683 N N . SER A 1 93 ? -8.959 1.749 0.710 1.00 98.12 93 SER A N 1
ATOM 684 C CA . SER A 1 93 ? -10.135 0.900 0.965 1.00 98.12 93 SER A CA 1
ATOM 685 C C . SER A 1 93 ? -10.005 0.156 2.295 1.00 98.12 93 SER A C 1
ATOM 687 O O . SER A 1 93 ? -10.857 0.267 3.179 1.00 98.12 93 SER A O 1
ATOM 689 N N . ASP A 1 94 ? -8.896 -0.554 2.480 1.00 97.12 94 ASP A N 1
ATOM 690 C CA . ASP A 1 94 ? -8.694 -1.382 3.664 1.00 97.12 94 ASP A CA 1
ATOM 691 C C . ASP A 1 94 ? -8.381 -0.553 4.914 1.00 97.12 94 ASP A C 1
ATOM 693 O O . ASP A 1 94 ? -8.763 -0.937 6.021 1.00 97.12 94 ASP A O 1
ATOM 697 N N . GLY A 1 95 ? -7.768 0.623 4.760 1.00 97.38 95 GLY A N 1
ATOM 698 C CA . GLY A 1 95 ? -7.622 1.602 5.835 1.00 97.38 95 GLY A CA 1
ATOM 699 C C . GLY A 1 95 ? -8.974 2.094 6.364 1.00 97.38 95 GLY A C 1
ATOM 700 O O . GLY A 1 95 ? -9.165 2.179 7.579 1.00 97.38 95 GLY A O 1
ATOM 701 N N . LEU A 1 96 ? -9.941 2.351 5.477 1.00 97.62 96 LEU A N 1
ATOM 702 C CA . LEU A 1 96 ? -11.313 2.713 5.851 1.00 97.62 96 LEU A CA 1
ATOM 703 C C . LEU A 1 96 ? -12.038 1.554 6.551 1.00 97.62 96 LEU A C 1
ATOM 705 O O . LEU A 1 96 ? -12.696 1.772 7.573 1.00 97.62 96 LEU A O 1
ATOM 709 N N . ILE A 1 97 ? -11.869 0.318 6.064 1.00 97.06 97 ILE A N 1
ATOM 710 C CA . ILE A 1 97 ? -12.379 -0.891 6.733 1.00 97.06 97 ILE A CA 1
ATOM 711 C C . ILE A 1 97 ? -11.778 -1.015 8.140 1.00 97.06 97 ILE A C 1
ATOM 713 O O . ILE A 1 97 ? -12.513 -1.230 9.104 1.00 97.06 97 ILE A O 1
ATOM 717 N N . ALA A 1 98 ? -10.465 -0.828 8.292 1.00 96.75 98 ALA A N 1
ATOM 718 C CA . ALA A 1 98 ? -9.797 -0.872 9.589 1.00 96.75 98 ALA A CA 1
ATOM 719 C C . ALA A 1 98 ? -10.301 0.234 10.532 1.00 96.75 98 ALA A C 1
ATOM 721 O O . ALA A 1 98 ? -10.549 -0.028 11.709 1.00 96.75 98 ALA A O 1
ATOM 722 N N . GLY A 1 99 ? -10.516 1.451 10.025 1.00 96.69 99 GLY A N 1
ATOM 723 C CA . GLY A 1 99 ? -11.139 2.539 10.781 1.0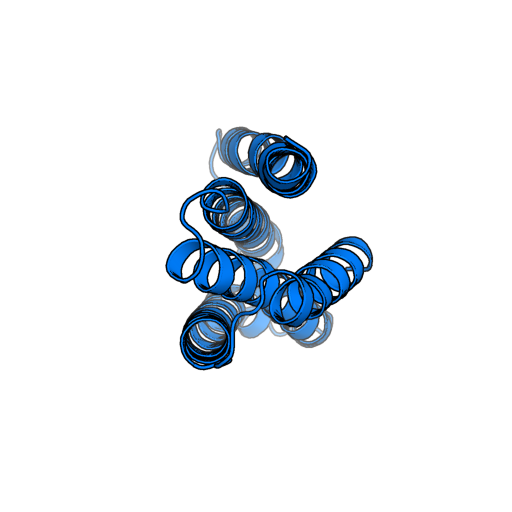0 96.69 99 GLY A CA 1
ATOM 724 C C . GLY A 1 99 ? -12.531 2.161 11.294 1.00 96.69 99 GLY A C 1
ATOM 725 O O . GLY A 1 99 ? -12.832 2.357 12.472 1.00 96.69 99 GLY A O 1
ATOM 726 N N . ARG A 1 100 ? -13.362 1.546 10.447 1.00 96.25 100 ARG A N 1
ATOM 727 C CA . ARG A 1 100 ? -14.694 1.059 10.834 1.00 96.25 100 ARG A CA 1
ATOM 728 C C . ARG A 1 100 ? -14.616 -0.025 11.908 1.00 96.25 100 ARG A C 1
ATOM 730 O O 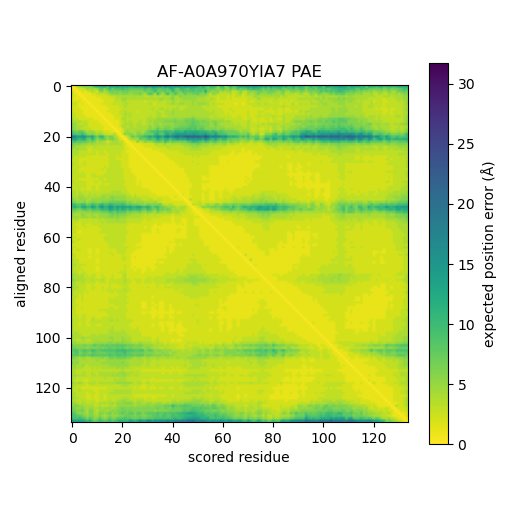. ARG A 1 100 ? -15.286 0.085 12.928 1.00 96.25 100 ARG A O 1
ATOM 737 N N . LEU A 1 101 ? -13.792 -1.050 11.692 1.00 95.19 101 LEU A N 1
ATOM 738 C CA . LEU A 1 101 ? -13.714 -2.225 12.566 1.00 95.19 101 LEU A CA 1
ATOM 739 C C . LEU A 1 101 ? -13.066 -1.932 13.923 1.00 95.19 101 LEU A C 1
ATOM 741 O O . LEU A 1 101 ? -13.520 -2.448 14.938 1.00 95.19 101 LEU A O 1
ATOM 745 N N . PHE A 1 102 ? -12.006 -1.121 13.952 1.00 95.94 102 PHE A N 1
ATOM 746 C CA . PHE A 1 102 ? -11.179 -0.940 15.151 1.00 95.94 102 PHE A CA 1
ATOM 747 C C . PHE A 1 102 ? -11.386 0.394 15.864 1.00 95.94 102 PHE A C 1
ATOM 749 O O . PHE A 1 102 ? -10.995 0.521 17.025 1.00 95.94 102 PHE A O 1
ATOM 756 N N . ARG A 1 103 ? -11.948 1.401 15.186 1.00 95.62 103 ARG A N 1
ATOM 757 C CA . ARG A 1 103 ? -12.134 2.756 15.733 1.00 95.62 103 ARG A CA 1
ATOM 758 C C . ARG A 1 103 ? -13.588 3.223 15.729 1.00 95.62 103 ARG A C 1
ATOM 760 O O . ARG A 1 103 ? -13.836 4.343 16.160 1.00 95.62 103 ARG A O 1
ATOM 767 N N . GLY A 1 104 ? -14.526 2.398 15.260 1.00 93.44 104 GLY A N 1
ATOM 768 C CA . GLY A 1 104 ? -15.935 2.783 15.168 1.00 93.44 104 GLY A CA 1
ATOM 769 C C . GLY A 1 104 ? -16.160 3.940 14.195 1.00 93.44 104 GLY A C 1
ATOM 770 O O . GLY A 1 104 ? -16.993 4.805 14.444 1.00 93.44 104 GLY A O 1
ATOM 771 N N . LEU A 1 105 ? -15.384 4.011 13.106 1.00 93.69 105 LEU A N 1
ATOM 772 C CA . LEU A 1 105 ? -15.638 4.986 12.046 1.00 93.69 105 LEU A CA 1
ATOM 773 C C . LEU A 1 105 ? -17.012 4.695 11.419 1.00 93.69 105 LEU A C 1
ATOM 775 O O . LEU A 1 105 ? -17.221 3.625 10.842 1.00 93.69 105 LEU A O 1
ATOM 779 N N . HIS A 1 106 ? -17.927 5.659 11.503 1.00 93.06 106 HIS A N 1
ATOM 780 C CA . HIS A 1 106 ? -19.271 5.565 10.940 1.00 93.06 106 HIS A CA 1
ATOM 781 C C . HIS A 1 106 ? -19.565 6.778 10.057 1.00 93.06 106 HIS A C 1
ATOM 783 O O . HIS A 1 106 ? -19.427 7.921 10.485 1.00 93.06 106 HIS A O 1
ATOM 789 N N . HIS A 1 107 ? -19.981 6.520 8.818 1.00 94.44 107 HIS A N 1
ATOM 790 C CA . HIS A 1 107 ? -20.477 7.530 7.887 1.00 94.44 107 HIS A CA 1
ATOM 791 C C . HIS A 1 107 ? -21.455 6.864 6.904 1.00 94.44 107 HIS A C 1
ATOM 793 O O . HIS A 1 107 ? -21.177 5.730 6.501 1.00 94.44 107 HIS A O 1
ATOM 799 N N . PRO A 1 108 ? -22.554 7.523 6.483 1.00 95.12 108 PRO A N 1
ATOM 800 C CA . PRO A 1 108 ? -23.559 6.916 5.600 1.00 95.12 108 PRO A CA 1
ATOM 801 C C . PRO A 1 108 ? -22.977 6.329 4.306 1.00 95.12 108 PRO A C 1
ATOM 803 O O . PRO A 1 108 ? -23.334 5.226 3.916 1.00 95.12 108 PRO A O 1
ATOM 806 N N . TYR A 1 109 ? -22.007 7.023 3.707 1.00 96.06 109 TYR A N 1
ATOM 807 C CA . TYR A 1 109 ? -21.366 6.622 2.444 1.00 96.06 109 TYR A CA 1
ATOM 808 C C . TYR A 1 109 ? -20.050 5.854 2.624 1.00 96.06 109 TYR A C 1
ATOM 810 O O . TYR A 1 109 ? -19.328 5.624 1.657 1.00 96.06 109 TYR A O 1
ATOM 818 N N . LEU A 1 110 ? -19.674 5.483 3.856 1.00 95.56 110 LEU A N 1
ATOM 819 C CA . LEU A 1 110 ? -18.382 4.831 4.109 1.00 95.56 110 LEU A CA 1
ATOM 820 C C . LEU A 1 110 ? -18.237 3.534 3.309 1.00 95.56 110 LEU A C 1
ATOM 822 O O . LEU A 1 110 ? -17.176 3.255 2.760 1.00 95.56 110 LEU A O 1
ATOM 826 N N . ASN A 1 111 ? -19.316 2.752 3.250 1.00 95.88 111 ASN A N 1
ATOM 827 C CA . ASN A 1 111 ? -19.338 1.505 2.502 1.00 95.88 111 ASN A CA 1
ATOM 828 C C . ASN A 1 111 ? -19.147 1.759 1.000 1.00 95.88 111 ASN A C 1
ATOM 830 O O . ASN A 1 111 ? -18.360 1.064 0.366 1.00 95.88 111 ASN A O 1
ATOM 834 N N . ASP A 1 112 ? -19.790 2.791 0.458 1.00 97.06 112 ASP A N 1
ATOM 835 C CA . ASP A 1 112 ? -19.679 3.144 -0.958 1.00 97.06 112 ASP A CA 1
ATOM 836 C C . ASP A 1 112 ? -18.255 3.577 -1.308 1.00 97.06 112 ASP A C 1
ATOM 838 O O . ASP A 1 112 ? -17.704 3.116 -2.302 1.00 97.06 112 ASP A O 1
ATOM 842 N N . PHE A 1 113 ? -17.607 4.380 -0.456 1.00 97.19 113 PHE A N 1
ATOM 843 C CA . PHE A 1 113 ? -16.208 4.768 -0.654 1.00 97.19 113 PHE A CA 1
ATOM 844 C C . PHE A 1 113 ? -15.243 3.582 -0.585 1.00 97.19 113 PHE A C 1
ATOM 846 O O . PHE A 1 113 ? -14.307 3.519 -1.382 1.00 97.19 113 PHE A O 1
ATOM 853 N N . ILE A 1 114 ? -15.474 2.632 0.329 1.00 97.69 114 ILE A N 1
ATOM 854 C CA . ILE A 1 114 ? -14.690 1.391 0.409 1.00 97.69 114 ILE A CA 1
ATOM 855 C C . ILE A 1 114 ? -14.785 0.635 -0.920 1.00 97.69 114 ILE A C 1
ATOM 857 O O . ILE A 1 114 ? -13.760 0.332 -1.525 1.00 97.69 114 ILE A O 1
ATOM 861 N N . TRP A 1 115 ? -15.997 0.383 -1.419 1.00 96.88 115 TRP A N 1
ATOM 862 C CA . TRP A 1 115 ? -16.193 -0.375 -2.659 1.00 96.88 115 TRP A CA 1
ATOM 863 C C . TRP A 1 115 ? -15.723 0.375 -3.907 1.00 96.88 115 TRP A C 1
ATOM 865 O O . TRP A 1 115 ? -15.137 -0.240 -4.803 1.00 96.88 115 TRP A O 1
ATOM 875 N N . LEU A 1 116 ? -15.912 1.696 -3.941 1.00 97.00 116 LEU A N 1
ATOM 876 C CA . LEU A 1 116 ? -15.442 2.563 -5.018 1.00 97.00 116 LEU A CA 1
ATOM 877 C C . LEU A 1 116 ? -13.914 2.592 -5.106 1.00 97.00 116 LEU A C 1
ATOM 879 O O . LEU A 1 116 ? -13.378 2.730 -6.199 1.00 97.00 116 LEU A O 1
ATOM 883 N N . ALA A 1 117 ? -13.202 2.442 -3.988 1.00 97.38 117 ALA A N 1
ATOM 884 C CA . ALA A 1 117 ? -11.752 2.283 -3.997 1.00 97.38 117 ALA A CA 1
ATOM 885 C C . ALA A 1 117 ? -11.342 0.837 -4.331 1.00 97.38 117 ALA A C 1
ATOM 887 O O . ALA A 1 117 ? -10.469 0.620 -5.171 1.00 97.38 117 ALA A O 1
ATOM 888 N N . TYR A 1 118 ? -11.993 -0.155 -3.719 1.00 96.88 118 TYR A N 1
ATOM 889 C CA . TYR A 1 118 ? -11.630 -1.570 -3.814 1.00 96.88 118 TYR A CA 1
ATOM 890 C C . TYR A 1 118 ? -11.729 -2.146 -5.231 1.00 96.88 118 TYR A C 1
ATOM 892 O O . TYR A 1 118 ? -10.784 -2.773 -5.713 1.00 96.88 118 TYR A O 1
ATOM 900 N N . GLY A 1 119 ? -12.863 -1.952 -5.911 1.00 95.50 119 GLY A N 1
ATOM 901 C CA . GLY A 1 119 ? -13.095 -2.538 -7.235 1.00 95.50 119 GLY A CA 1
ATOM 902 C C . GLY A 1 119 ? -12.066 -2.061 -8.269 1.00 95.50 119 GLY A C 1
ATOM 903 O O . GLY A 1 119 ? -11.336 -2.882 -8.837 1.00 95.50 119 GLY A O 1
ATOM 904 N N . PRO A 1 120 ? -11.928 -0.737 -8.470 1.00 97.50 120 PRO A N 1
ATOM 905 C CA . PRO A 1 120 ? -10.901 -0.169 -9.335 1.00 97.50 120 PRO A CA 1
ATOM 906 C C . PRO A 1 120 ? -9.483 -0.549 -8.915 1.00 97.50 120 PRO A C 1
ATOM 908 O O . PRO A 1 120 ? -8.660 -0.822 -9.786 1.00 97.50 120 PRO A O 1
ATOM 911 N N . ALA A 1 121 ? -9.191 -0.633 -7.612 1.00 96.94 121 ALA A N 1
ATOM 912 C CA . ALA A 1 121 ? -7.883 -1.067 -7.134 1.00 96.94 121 ALA A CA 1
ATOM 913 C C . ALA A 1 121 ? -7.491 -2.443 -7.686 1.00 96.94 121 ALA A C 1
ATOM 915 O O . ALA A 1 121 ? -6.402 -2.603 -8.241 1.00 96.94 121 ALA A O 1
ATOM 916 N N . GLN A 1 122 ? -8.386 -3.428 -7.580 1.00 93.94 122 GLN A N 1
ATOM 917 C CA . GLN A 1 122 ? -8.136 -4.776 -8.090 1.00 93.94 122 GLN A CA 1
ATOM 918 C C . GLN A 1 122 ? -7.972 -4.801 -9.605 1.00 93.94 122 GLN A C 1
ATOM 920 O O . GLN A 1 122 ? -7.022 -5.407 -10.103 1.00 93.94 122 GLN A O 1
ATOM 925 N N . MET A 1 123 ? -8.853 -4.110 -10.333 1.00 95.38 123 MET A N 1
ATOM 926 C CA . MET A 1 123 ? -8.750 -4.021 -11.788 1.00 95.38 123 MET A CA 1
ATOM 927 C C . MET A 1 123 ? -7.414 -3.414 -12.217 1.00 95.38 123 MET A C 1
ATOM 929 O O . MET A 1 123 ? -6.739 -3.966 -13.080 1.00 95.38 123 MET A O 1
ATOM 933 N N . LEU A 1 124 ? -7.000 -2.309 -11.599 1.00 96.75 124 LEU A N 1
ATOM 934 C CA . LEU A 1 124 ? -5.760 -1.619 -11.943 1.00 96.75 124 LEU A CA 1
ATOM 935 C C . LEU A 1 124 ? -4.516 -2.464 -11.649 1.00 96.75 124 LEU A C 1
ATOM 937 O O . LEU A 1 124 ? -3.581 -2.452 -12.447 1.00 96.75 124 LEU A O 1
ATOM 941 N N . ILE A 1 125 ? -4.508 -3.227 -10.551 1.00 92.75 125 ILE A N 1
ATOM 942 C CA . ILE A 1 125 ? -3.396 -4.133 -10.227 1.00 92.75 125 ILE A CA 1
ATOM 943 C C . ILE A 1 125 ? -3.306 -5.273 -11.252 1.00 92.75 125 ILE A C 1
ATOM 945 O O . ILE A 1 125 ? -2.221 -5.564 -11.752 1.00 92.75 125 ILE A O 1
ATOM 949 N N . VAL A 1 126 ? -4.432 -5.905 -11.594 1.00 89.81 126 VAL A N 1
ATOM 950 C CA . VAL A 1 126 ? -4.453 -7.059 -12.508 1.00 89.81 126 VAL A CA 1
ATOM 951 C C . VAL A 1 126 ? -4.182 -6.629 -13.952 1.00 89.81 126 VAL A C 1
ATOM 953 O O . VAL A 1 126 ? -3.267 -7.142 -14.595 1.00 89.81 126 VAL A O 1
ATOM 956 N N . TYR A 1 127 ? -4.939 -5.660 -14.468 1.00 90.25 127 TYR A N 1
ATOM 957 C CA . TYR A 1 127 ? -4.813 -5.219 -15.859 1.00 90.25 127 TYR A CA 1
ATOM 958 C C . TYR A 1 127 ? -3.588 -4.335 -16.095 1.00 90.25 127 TYR A C 1
ATOM 960 O O . TYR A 1 127 ? -3.057 -4.331 -17.205 1.00 90.25 127 TYR A O 1
ATOM 968 N N . GLY A 1 128 ? -3.079 -3.640 -15.074 1.00 87.81 128 GLY A N 1
ATOM 969 C CA . GLY A 1 128 ? -1.863 -2.832 -15.187 1.00 87.81 128 GLY A CA 1
ATOM 970 C C . GLY A 1 128 ? -0.648 -3.635 -15.653 1.00 87.81 128 GLY A C 1
ATOM 971 O O . GLY A 1 128 ? 0.160 -3.126 -16.423 1.00 87.81 128 GLY A O 1
ATOM 972 N N . LEU A 1 129 ? -0.556 -4.913 -15.272 1.00 84.75 129 LEU A N 1
ATOM 973 C CA . LEU A 1 129 ? 0.503 -5.812 -15.742 1.00 84.75 129 LEU A CA 1
ATOM 974 C C . LEU A 1 129 ? 0.360 -6.189 -17.214 1.00 84.75 129 LEU A C 1
ATOM 976 O O . LEU A 1 129 ? 1.359 -6.320 -17.915 1.00 84.75 129 LEU A O 1
ATOM 980 N N . THR A 1 130 ? -0.873 -6.324 -17.703 1.00 85.19 130 THR A N 1
ATOM 981 C CA . THR A 1 130 ? -1.130 -6.715 -19.098 1.00 85.19 130 THR A CA 1
ATOM 982 C C . THR A 1 130 ? -0.674 -5.662 -20.109 1.00 85.19 130 THR A C 1
ATOM 984 O O . THR A 1 130 ? -0.473 -5.983 -21.275 1.00 85.19 130 THR A O 1
ATOM 987 N N . ILE A 1 131 ? -0.442 -4.420 -19.669 1.00 83.62 131 ILE A N 1
ATOM 988 C CA . ILE A 1 131 ? 0.116 -3.348 -20.505 1.00 83.62 131 ILE A CA 1
ATOM 989 C C . ILE A 1 131 ? 1.517 -3.707 -21.016 1.00 83.62 131 ILE A C 1
ATOM 991 O O . ILE A 1 131 ? 1.873 -3.296 -22.114 1.00 83.62 131 ILE A O 1
ATOM 995 N N . LEU A 1 132 ? 2.286 -4.502 -20.263 1.00 80.81 132 LEU A N 1
ATOM 996 C CA . LEU A 1 132 ? 3.622 -4.952 -20.665 1.00 80.81 132 LEU A CA 1
ATOM 997 C C . LEU A 1 132 ? 3.614 -6.068 -21.724 1.00 80.81 132 LEU A C 1
ATOM 999 O O . LEU A 1 132 ? 4.675 -6.434 -22.215 1.00 80.81 132 LEU A O 1
ATOM 1003 N N . LEU A 1 133 ? 2.448 -6.640 -22.046 1.00 79.12 133 LEU A N 1
ATOM 1004 C CA . LEU A 1 133 ? 2.301 -7.709 -23.045 1.00 79.12 133 LEU A CA 1
ATOM 1005 C C . LEU A 1 133 ? 2.032 -7.172 -24.462 1.00 79.12 133 LEU A C 1
ATOM 1007 O O . LEU A 1 133 ? 1.704 -7.952 -25.355 1.00 79.12 133 LEU A O 1
ATOM 1011 N N . ARG A 1 134 ? 2.107 -5.853 -24.648 1.00 64.75 134 ARG A N 1
ATOM 1012 C CA . ARG A 1 134 ? 1.949 -5.171 -25.936 1.00 64.75 134 ARG A CA 1
ATOM 1013 C C . ARG A 1 134 ? 3.308 -4.784 -26.491 1.00 64.75 134 ARG A C 1
ATOM 1015 O O . ARG A 1 134 ? 3.459 -4.897 -27.723 1.00 64.75 134 ARG A O 1
#

Mean predicted aligned error: 3.39 Å

Solvent-accessible surface area (backbone atoms only — not comparable to full-atom values): 6576 Å² total; per-residue (Å²): 109,70,69,45,53,53,49,45,52,53,56,61,59,42,40,70,74,70,62,54,90,62,64,61,53,32,52,50,34,21,53,54,24,34,52,51,20,52,50,54,31,46,77,15,36,56,64,47,82,50,83,64,25,59,64,44,43,57,48,37,36,44,39,18,34,38,18,7,42,21,37,11,47,17,75,76,37,68,80,30,41,39,22,19,53,10,21,46,29,36,39,51,18,53,49,52,51,37,28,33,76,40,62,66,55,80,56,96,59,49,66,57,52,30,52,64,24,36,56,56,11,54,49,24,45,61,54,27,59,57,62,77,78,112